Protein AF-A0A368YV01-F1 (afdb_monomer_lite)

Foldseek 3Di:
DDLVVVLVVLVVVLVVLVVVCVVPVPPPVSVVVNVVSVVVNVVSVVVCPVPVDPPDDD

Sequence (58 aa):
MERNELLLRLKVRRSVAITGMLKSGENDKSLRVLSEIQGSISALEAHLAENEGPTTSP

Organism: NCBI:txid314236

Radius of gyration: 14.43 Å; chains: 1; bounding box: 43×26×31 Å

Secondary structure (DSSP, 8-state):
--HHHHHHHHHHHHHHHHHHHHHH--HHHHHHHHHHHHHHHHHHHHHHHHHH------

Structure (mmCIF, N/CA/C/O backbone):
data_AF-A0A368YV01-F1
#
_entry.id   AF-A0A368YV01-F1
#
loop_
_atom_site.group_PDB
_atom_site.id
_atom_site.type_symbol
_atom_site.label_atom_id
_atom_site.label_alt_id
_atom_site.label_comp_id
_atom_site.label_asym_id
_atom_site.label_entity_id
_atom_site.label_seq_id
_atom_site.pdbx_PDB_ins_code
_atom_site.Cartn_x
_atom_site.Cartn_y
_atom_site.Cartn_z
_atom_site.occupancy
_atom_site.B_iso_or_equiv
_atom_site.auth_seq_id
_atom_site.auth_comp_id
_atom_site.auth_asym_id
_atom_site.auth_atom_id
_atom_site.pdbx_PDB_model_num
ATOM 1 N N . MET A 1 1 ? 7.198 13.905 -11.415 1.00 70.31 1 MET A N 1
ATOM 2 C CA . MET A 1 1 ? 7.408 13.200 -10.134 1.00 70.31 1 MET A CA 1
ATOM 3 C C . MET A 1 1 ? 8.104 11.906 -10.466 1.00 70.31 1 MET A C 1
ATOM 5 O O . MET A 1 1 ? 7.648 11.235 -11.387 1.00 70.31 1 MET A O 1
ATOM 9 N N . GLU A 1 2 ? 9.199 11.599 -9.783 1.00 90.06 2 GLU A N 1
ATOM 10 C CA . GLU A 1 2 ? 9.942 10.359 -10.017 1.00 90.06 2 GLU A CA 1
ATOM 11 C C . GLU A 1 2 ? 9.077 9.141 -9.663 1.00 90.06 2 GLU A C 1
ATOM 13 O O . GLU A 1 2 ? 8.287 9.183 -8.717 1.00 90.06 2 GLU A O 1
ATOM 18 N N . ARG A 1 3 ? 9.197 8.038 -10.411 1.00 88.75 3 ARG A N 1
ATOM 19 C CA . ARG A 1 3 ? 8.357 6.839 -10.193 1.00 88.75 3 ARG A CA 1
ATOM 20 C C . ARG A 1 3 ? 8.566 6.237 -8.801 1.00 88.75 3 ARG A C 1
ATOM 22 O O . ARG A 1 3 ? 7.600 5.876 -8.135 1.00 88.75 3 ARG A O 1
ATOM 29 N N . ASN A 1 4 ? 9.808 6.226 -8.325 1.00 90.44 4 ASN A N 1
ATOM 30 C CA . ASN A 1 4 ? 10.150 5.789 -6.971 1.00 90.44 4 ASN A CA 1
ATOM 31 C C . ASN A 1 4 ? 9.557 6.714 -5.892 1.00 90.44 4 ASN A C 1
ATOM 33 O O . ASN A 1 4 ? 9.071 6.248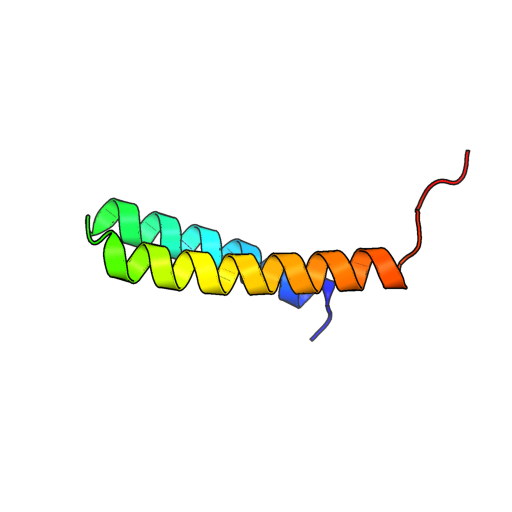 -4.859 1.00 90.44 4 ASN A O 1
ATOM 37 N N . GLU A 1 5 ? 9.498 8.021 -6.156 1.00 94.69 5 GLU A N 1
ATOM 38 C CA . GLU A 1 5 ? 8.835 8.987 -5.276 1.00 94.69 5 GLU A CA 1
ATOM 39 C C . GLU A 1 5 ? 7.313 8.758 -5.235 1.00 94.69 5 GLU A C 1
ATOM 41 O O . GLU A 1 5 ? 6.698 8.794 -4.165 1.00 94.69 5 GLU A O 1
ATOM 46 N N . LEU A 1 6 ? 6.699 8.466 -6.385 1.00 95.25 6 LEU A N 1
ATOM 47 C CA . LEU A 1 6 ? 5.282 8.121 -6.471 1.00 95.25 6 LEU A CA 1
ATOM 48 C C . LEU A 1 6 ? 4.969 6.831 -5.697 1.00 95.25 6 LEU A C 1
ATOM 50 O O . LEU A 1 6 ? 4.004 6.804 -4.930 1.00 95.25 6 LEU A O 1
ATOM 54 N N . LEU A 1 7 ? 5.803 5.795 -5.836 1.00 95.75 7 LEU A N 1
ATOM 55 C CA . LEU A 1 7 ? 5.657 4.532 -5.110 1.00 95.75 7 LEU A CA 1
ATOM 56 C C . LEU A 1 7 ? 5.712 4.745 -3.593 1.00 95.75 7 LEU A C 1
ATOM 58 O O . LEU A 1 7 ? 4.856 4.241 -2.860 1.00 95.75 7 LEU A O 1
ATOM 62 N N . LEU A 1 8 ? 6.677 5.536 -3.119 1.00 96.12 8 LEU A N 1
ATOM 63 C CA . LEU A 1 8 ? 6.797 5.880 -1.705 1.00 96.12 8 LEU A CA 1
ATOM 64 C C . LEU A 1 8 ? 5.535 6.590 -1.195 1.00 96.12 8 LEU A C 1
ATOM 66 O O . LEU A 1 8 ? 4.975 6.208 -0.165 1.00 96.12 8 LEU A O 1
ATOM 70 N N . ARG A 1 9 ? 5.036 7.586 -1.937 1.00 96.56 9 ARG A N 1
ATOM 71 C CA . ARG A 1 9 ? 3.815 8.323 -1.573 1.00 96.56 9 ARG A CA 1
ATOM 72 C C . ARG A 1 9 ? 2.586 7.415 -1.520 1.00 96.56 9 ARG A C 1
ATOM 74 O O . ARG A 1 9 ? 1.767 7.565 -0.613 1.00 96.56 9 ARG A O 1
ATOM 81 N N . LEU A 1 10 ? 2.453 6.464 -2.445 1.00 96.88 10 LEU A N 1
ATOM 82 C CA . LEU A 1 10 ? 1.362 5.486 -2.432 1.00 96.88 10 LEU A CA 1
ATOM 83 C C . LEU A 1 10 ? 1.439 4.561 -1.208 1.00 96.88 10 LEU A C 1
ATOM 85 O O . LEU A 1 10 ? 0.426 4.355 -0.537 1.00 96.88 10 LEU A O 1
ATOM 89 N N . LYS A 1 11 ? 2.636 4.074 -0.852 1.00 96.88 11 LYS A N 1
ATOM 90 C CA . LYS A 1 11 ? 2.853 3.260 0.360 1.00 96.88 11 LYS A CA 1
ATOM 91 C C . LYS A 1 11 ? 2.489 4.029 1.636 1.00 96.88 11 LYS A C 1
ATOM 93 O O . LYS A 1 11 ? 1.814 3.478 2.508 1.00 96.88 11 LYS A O 1
ATOM 98 N N . VAL A 1 12 ? 2.844 5.314 1.718 1.00 97.50 12 VAL A N 1
ATOM 99 C CA . VAL A 1 12 ? 2.442 6.193 2.832 1.00 97.50 12 VAL A CA 1
ATOM 100 C C . VAL A 1 12 ? 0.923 6.367 2.883 1.00 97.50 12 VAL A C 1
ATOM 102 O O . VAL A 1 12 ? 0.328 6.183 3.944 1.00 97.50 12 VAL A O 1
ATOM 105 N N . ARG A 1 13 ? 0.264 6.653 1.751 1.00 96.12 13 ARG A N 1
ATOM 106 C CA . ARG A 1 13 ? -1.207 6.776 1.696 1.00 96.12 13 ARG A CA 1
ATOM 107 C C . ARG A 1 13 ? -1.910 5.503 2.156 1.00 96.12 13 ARG A C 1
ATOM 109 O O . ARG A 1 13 ? -2.877 5.598 2.906 1.00 96.12 13 ARG A O 1
ATOM 116 N N . ARG A 1 14 ? -1.404 4.326 1.767 1.00 96.81 14 ARG A N 1
ATOM 117 C CA . ARG A 1 14 ? -1.918 3.031 2.239 1.00 96.81 14 ARG A CA 1
ATOM 118 C C . ARG A 1 14 ? -1.857 2.938 3.765 1.00 96.81 14 ARG A C 1
ATOM 120 O O . ARG A 1 14 ? -2.851 2.590 4.387 1.00 96.81 14 ARG A O 1
ATOM 127 N N . SER A 1 15 ? -0.724 3.303 4.368 1.00 96.31 15 SER A N 1
ATOM 128 C CA . SER A 1 15 ? -0.544 3.293 5.830 1.00 96.31 15 SER A CA 1
ATOM 129 C C . SER A 1 15 ? -1.517 4.236 6.555 1.00 96.31 15 SER A C 1
ATOM 131 O O . SER A 1 15 ? -2.149 3.857 7.546 1.00 96.31 15 SER A O 1
ATOM 133 N N . VAL A 1 16 ? -1.712 5.446 6.021 1.00 95.19 16 VAL A N 1
ATOM 134 C CA . VAL A 1 16 ? -2.674 6.421 6.564 1.00 95.19 16 VAL A CA 1
ATOM 135 C C . VAL A 1 16 ? -4.108 5.898 6.465 1.00 95.19 16 VAL A C 1
ATOM 137 O O . VAL A 1 16 ? -4.853 5.993 7.438 1.00 95.19 16 VAL A O 1
ATOM 140 N N . ALA A 1 17 ? -4.488 5.305 5.331 1.00 93.25 17 ALA A N 1
ATOM 141 C CA . ALA A 1 17 ? -5.817 4.729 5.135 1.00 93.25 17 ALA A CA 1
ATOM 142 C C . ALA A 1 17 ? -6.086 3.551 6.090 1.00 93.25 17 ALA A C 1
ATOM 144 O O . ALA A 1 17 ? -7.149 3.510 6.705 1.00 93.25 17 ALA A O 1
ATOM 145 N N . ILE A 1 18 ? -5.109 2.655 6.296 1.00 94.75 18 ILE A N 1
ATOM 146 C CA . ILE A 1 18 ? -5.201 1.572 7.296 1.00 94.75 18 ILE A CA 1
ATOM 147 C C . ILE A 1 18 ? -5.408 2.161 8.693 1.00 94.75 18 ILE A C 1
ATOM 149 O O . ILE A 1 18 ? -6.294 1.735 9.425 1.00 94.75 18 ILE A O 1
ATOM 153 N N . THR A 1 19 ? -4.620 3.172 9.059 1.00 94.50 19 THR A N 1
ATOM 154 C CA . THR A 1 19 ? -4.739 3.824 10.371 1.00 94.50 19 THR A CA 1
ATOM 155 C C . THR A 1 19 ? -6.112 4.473 10.556 1.00 94.50 19 THR A C 1
ATOM 157 O O . THR A 1 19 ? -6.691 4.383 11.636 1.00 94.50 19 THR A O 1
ATOM 160 N N . GLY A 1 20 ? -6.643 5.117 9.513 1.00 91.69 20 GLY A N 1
ATOM 161 C CA . GLY A 1 20 ? -7.989 5.688 9.517 1.00 91.69 20 GLY A CA 1
A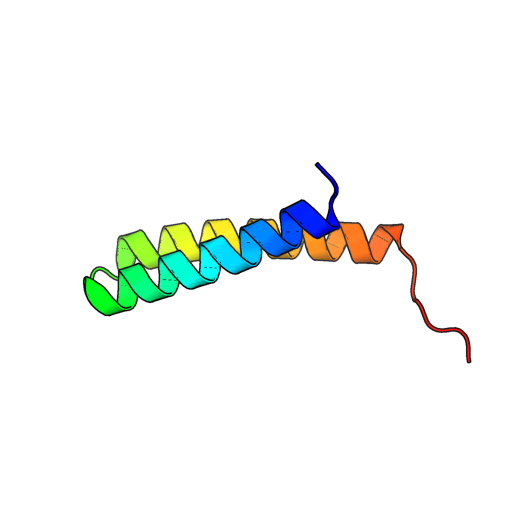TOM 162 C C . GLY A 1 20 ? -9.066 4.625 9.730 1.00 91.69 20 GLY A C 1
ATOM 163 O O . GLY A 1 20 ? -9.899 4.790 10.615 1.00 91.69 20 GLY A O 1
ATOM 164 N N . MET A 1 21 ? -8.984 3.511 8.996 1.00 93.06 21 MET A N 1
ATOM 165 C CA . MET A 1 21 ? -9.891 2.364 9.125 1.00 93.06 21 MET A CA 1
ATOM 166 C C . MET A 1 21 ? -9.900 1.793 10.545 1.00 93.06 21 MET A C 1
ATOM 168 O O . MET A 1 21 ? -10.960 1.610 11.136 1.00 93.06 21 MET A O 1
ATOM 172 N N . LEU A 1 22 ? -8.715 1.559 11.120 1.00 92.56 22 LEU A N 1
ATOM 173 C CA . LEU A 1 22 ? -8.581 1.016 12.475 1.00 92.56 22 LEU A CA 1
ATOM 174 C C . LEU A 1 22 ? -9.167 1.950 13.542 1.00 92.56 22 LEU A C 1
ATOM 176 O O . LEU A 1 22 ? -9.636 1.478 14.573 1.00 92.56 22 LEU A O 1
ATOM 180 N N . LYS A 1 23 ? -9.145 3.269 13.308 1.00 92.94 23 LYS A N 1
ATOM 181 C CA . LYS A 1 23 ? -9.714 4.265 14.226 1.00 92.94 23 LYS A CA 1
ATOM 182 C C . LYS A 1 23 ? -11.226 4.422 14.082 1.00 92.94 23 LYS A C 1
ATOM 184 O O . LYS A 1 23 ? -11.887 4.669 15.084 1.00 92.94 23 LYS A O 1
ATOM 189 N N . SER A 1 24 ? -11.763 4.343 12.863 1.00 89.12 24 SER A N 1
ATOM 190 C CA . SER A 1 24 ? -13.192 4.568 12.612 1.00 89.12 24 SER A CA 1
ATOM 191 C C . SER A 1 24 ? -14.046 3.311 12.769 1.00 89.12 24 SER A C 1
ATOM 193 O O . SER A 1 24 ? -15.244 3.430 13.007 1.00 89.12 24 SER A O 1
ATOM 195 N N . GLY A 1 25 ? -13.462 2.119 12.599 1.00 85.06 25 GLY A N 1
ATOM 196 C CA . GLY A 1 25 ? -14.207 0.859 12.502 1.00 85.06 25 GLY A CA 1
ATOM 197 C C . GLY A 1 25 ? -15.033 0.723 11.212 1.00 85.06 25 GLY A C 1
ATOM 198 O O . GLY A 1 25 ? -15.741 -0.268 11.040 1.00 85.06 25 GLY A O 1
ATOM 199 N N . GLU A 1 26 ? -14.960 1.699 10.296 1.00 83.50 26 GLU A N 1
ATOM 200 C CA . GLU A 1 26 ? -15.663 1.677 9.011 1.00 83.50 26 GLU A CA 1
ATOM 201 C C . GLU A 1 26 ? -14.870 0.834 8.008 1.00 83.50 26 GLU A C 1
ATOM 203 O O . GLU A 1 26 ? -13.906 1.306 7.399 1.00 83.50 26 GLU A O 1
ATOM 208 N N . ASN A 1 27 ? -15.275 -0.421 7.830 1.00 84.12 27 ASN A N 1
ATOM 209 C CA . ASN A 1 27 ? -14.499 -1.386 7.054 1.00 84.12 27 ASN A CA 1
ATOM 210 C C . ASN A 1 27 ? -14.784 -1.320 5.548 1.00 84.12 27 ASN A C 1
ATOM 212 O O . ASN A 1 27 ? -13.840 -1.256 4.771 1.00 84.12 27 ASN A O 1
ATOM 216 N N . ASP A 1 28 ? -16.041 -1.256 5.104 1.00 88.44 28 ASP A N 1
ATOM 217 C CA . ASP A 1 28 ? -16.375 -1.428 3.677 1.00 88.44 28 ASP A CA 1
ATOM 218 C C . ASP A 1 28 ? -15.782 -0.338 2.772 1.00 88.44 28 ASP A C 1
ATOM 220 O O . ASP A 1 28 ? -15.121 -0.617 1.767 1.00 88.44 28 ASP A O 1
ATOM 224 N N . LYS A 1 29 ? -15.956 0.932 3.154 1.00 86.81 29 LYS A N 1
ATOM 225 C CA . LYS A 1 29 ? -15.393 2.070 2.415 1.00 86.81 29 LYS A CA 1
ATOM 226 C C . LYS A 1 29 ? -13.867 2.068 2.461 1.00 86.81 29 LYS A C 1
ATOM 228 O O . LYS A 1 29 ? -13.213 2.337 1.452 1.00 86.81 29 LYS A O 1
ATOM 233 N N . SER A 1 30 ? -13.300 1.741 3.619 1.00 88.44 30 SER A N 1
ATOM 234 C CA . SER A 1 30 ? -11.853 1.684 3.810 1.00 88.44 30 SER A CA 1
ATOM 235 C C . SER A 1 30 ? -11.214 0.564 2.993 1.00 88.44 30 SER A C 1
ATOM 237 O O . SER A 1 30 ? -10.182 0.787 2.367 1.00 88.44 30 SER A O 1
ATOM 239 N N . LEU A 1 31 ? -11.845 -0.610 2.918 1.00 92.62 31 LEU A N 1
ATOM 240 C CA . LEU A 1 31 ? -11.384 -1.741 2.112 1.00 92.62 31 LEU A CA 1
ATOM 241 C C . LEU A 1 31 ? -11.350 -1.401 0.622 1.00 92.62 31 LEU A C 1
ATOM 243 O O . LEU A 1 31 ? -10.386 -1.753 -0.064 1.00 92.62 31 LEU A O 1
ATOM 247 N N . ARG A 1 32 ? -12.351 -0.667 0.120 1.00 93.25 32 ARG A N 1
ATOM 248 C CA . ARG A 1 32 ? -12.351 -0.181 -1.265 1.00 93.25 32 ARG A CA 1
ATOM 249 C C . AR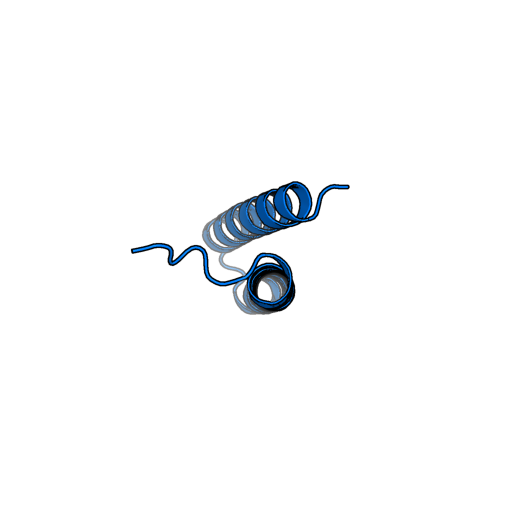G A 1 32 ? -11.169 0.751 -1.534 1.00 93.25 32 ARG A C 1
ATOM 251 O O . ARG A 1 32 ? -10.407 0.512 -2.467 1.00 93.25 32 ARG A O 1
ATOM 258 N N . VAL A 1 33 ? -10.979 1.765 -0.688 1.00 92.12 33 VAL A N 1
ATOM 259 C CA . VAL A 1 33 ? -9.863 2.720 -0.815 1.00 92.12 33 VAL A CA 1
ATOM 260 C C . VAL A 1 33 ? -8.512 2.002 -0.742 1.00 92.12 33 VAL A C 1
ATOM 262 O O . VAL A 1 33 ? -7.611 2.279 -1.532 1.00 92.12 33 VAL A O 1
ATOM 265 N N . LEU A 1 34 ? -8.3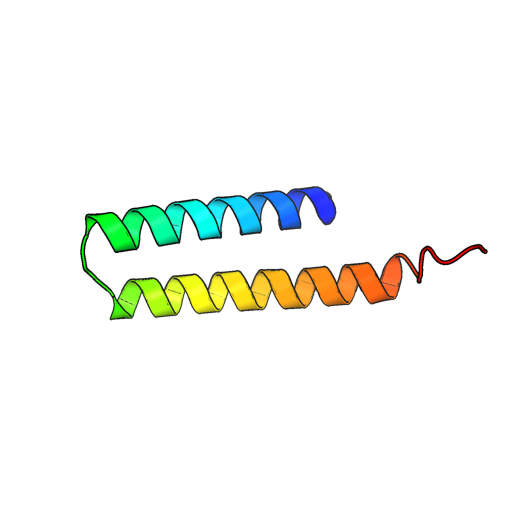64 1.044 0.174 1.00 95.31 34 LEU A N 1
ATOM 266 C CA . LEU A 1 34 ? -7.145 0.247 0.302 1.00 95.31 34 LEU A CA 1
ATOM 267 C C . LEU A 1 34 ? -6.877 -0.610 -0.935 1.00 95.31 34 LEU A C 1
ATOM 269 O O . LEU A 1 34 ? -5.728 -0.696 -1.366 1.00 95.31 34 LEU A O 1
ATOM 273 N N . SER A 1 35 ? -7.920 -1.190 -1.528 1.00 95.69 35 SER A N 1
ATOM 274 C CA . SER A 1 35 ? -7.809 -1.985 -2.753 1.00 95.69 35 SER A CA 1
ATOM 275 C C . SER A 1 35 ? -7.357 -1.133 -3.942 1.00 95.69 35 SER A C 1
ATOM 277 O O . SER A 1 35 ? -6.459 -1.536 -4.679 1.00 95.69 35 SER A O 1
ATOM 279 N N . GLU A 1 36 ? -7.902 0.077 -4.096 1.00 96.19 36 GLU A N 1
ATOM 280 C CA . GLU A 1 36 ? -7.506 1.023 -5.152 1.00 96.19 36 GLU A CA 1
ATOM 281 C C . GLU A 1 36 ? -6.035 1.462 -5.007 1.00 96.19 36 GLU A C 1
ATOM 283 O O . GLU A 1 36 ? -5.274 1.487 -5.983 1.00 96.19 36 GLU A O 1
ATOM 288 N N . ILE A 1 37 ? -5.596 1.747 -3.775 1.00 96.56 37 ILE A N 1
ATOM 289 C CA . ILE A 1 37 ? -4.194 2.083 -3.492 1.00 96.56 37 ILE A CA 1
ATOM 290 C C . ILE A 1 37 ? -3.285 0.881 -3.772 1.00 96.56 37 ILE A C 1
ATOM 292 O O . ILE A 1 37 ? -2.223 1.047 -4.373 1.00 96.56 37 ILE A O 1
ATOM 296 N N . GLN A 1 38 ? -3.691 -0.325 -3.368 1.00 97.56 38 GLN A N 1
ATOM 297 C CA . GLN A 1 38 ? -2.907 -1.538 -3.585 1.00 97.56 38 GLN A CA 1
ATOM 298 C C . GLN A 1 38 ? -2.755 -1.863 -5.074 1.00 97.56 38 GLN A C 1
ATOM 300 O O . GLN A 1 38 ? -1.644 -2.152 -5.508 1.00 97.56 38 GLN A O 1
ATOM 305 N N . GLY A 1 39 ? -3.825 -1.751 -5.865 1.00 97.75 39 GLY A N 1
ATOM 306 C CA . GLY A 1 39 ? -3.754 -1.936 -7.316 1.00 97.75 39 GLY A CA 1
ATOM 307 C C . GLY A 1 39 ? -2.791 -0.947 -7.979 1.00 97.75 39 GLY A C 1
ATOM 308 O O . GLY A 1 39 ? -1.977 -1.338 -8.813 1.00 97.75 39 GLY A O 1
ATOM 309 N N . SER A 1 40 ? -2.809 0.315 -7.538 1.00 97.31 40 SER A N 1
ATOM 310 C CA . SER A 1 40 ? -1.892 1.352 -8.037 1.00 97.31 40 SER A CA 1
ATOM 311 C C . SER A 1 40 ? -0.426 1.056 -7.697 1.00 97.31 40 SER A C 1
ATOM 313 O O . SER A 1 40 ? 0.456 1.274 -8.525 1.00 97.31 40 SER A O 1
ATOM 315 N N . ILE A 1 41 ? -0.157 0.547 -6.489 1.00 97.75 41 ILE A N 1
ATOM 316 C CA . ILE A 1 41 ? 1.185 0.115 -6.070 1.00 97.75 41 ILE A CA 1
ATOM 317 C C . ILE A 1 41 ? 1.656 -1.049 -6.939 1.00 97.75 41 ILE A C 1
ATOM 319 O O . ILE A 1 41 ? 2.745 -0.974 -7.496 1.00 97.75 41 ILE A O 1
ATOM 323 N N . SER A 1 42 ? 0.829 -2.084 -7.098 1.00 97.06 42 SER A N 1
ATOM 324 C CA . SER A 1 42 ? 1.189 -3.277 -7.867 1.00 97.06 42 SER A CA 1
ATOM 325 C C . SER A 1 42 ? 1.472 -2.963 -9.337 1.00 97.06 42 SER A C 1
ATOM 327 O O . SER A 1 42 ? 2.450 -3.464 -9.882 1.00 97.06 42 SER A O 1
ATOM 329 N N . ALA A 1 43 ? 0.679 -2.091 -9.968 1.00 95.62 43 ALA A N 1
ATOM 330 C CA . ALA A 1 43 ? 0.930 -1.655 -11.342 1.00 95.62 43 ALA A CA 1
ATOM 331 C C . ALA A 1 43 ? 2.266 -0.904 -11.480 1.00 95.62 43 ALA A C 1
ATOM 333 O O . ALA A 1 43 ? 3.002 -1.103 -12.445 1.00 95.62 43 ALA A O 1
ATOM 334 N N . LEU A 1 44 ? 2.598 -0.054 -10.504 1.00 94.88 44 LEU A N 1
ATOM 335 C CA . LEU A 1 44 ? 3.844 0.707 -10.518 1.00 94.88 44 LEU A CA 1
ATOM 336 C C . LEU A 1 44 ? 5.065 -0.171 -10.220 1.00 94.88 44 LEU A C 1
ATOM 338 O O . LEU A 1 44 ? 6.094 0.001 -10.861 1.00 94.88 44 LEU A O 1
ATOM 342 N N . GLU A 1 45 ? 4.954 -1.116 -9.286 1.00 94.62 45 GLU A N 1
ATOM 343 C CA . GLU A 1 45 ? 6.011 -2.089 -8.983 1.00 94.62 45 GLU A CA 1
ATOM 344 C C . GLU A 1 45 ? 6.279 -3.013 -10.176 1.00 94.62 45 GLU A C 1
ATOM 346 O O . GLU A 1 45 ? 7.441 -3.229 -10.510 1.00 94.62 45 GLU A O 1
ATOM 351 N N . ALA A 1 46 ? 5.235 -3.482 -10.871 1.00 93.94 46 ALA A N 1
ATOM 352 C CA . ALA A 1 46 ? 5.387 -4.249 -12.108 1.00 93.94 46 ALA A CA 1
ATOM 353 C C . ALA A 1 46 ? 6.109 -3.431 -13.188 1.00 93.94 46 ALA A C 1
ATOM 355 O O . ALA A 1 46 ? 7.097 -3.885 -13.756 1.00 93.94 46 ALA A O 1
ATOM 356 N N . HIS A 1 47 ? 5.685 -2.183 -13.400 1.00 91.19 47 HIS A N 1
ATOM 357 C CA . HIS A 1 47 ? 6.329 -1.296 -14.363 1.00 91.19 47 HIS A CA 1
ATOM 358 C C . HIS A 1 47 ? 7.800 -1.018 -14.016 1.00 91.19 47 HIS A C 1
ATOM 360 O O . HIS A 1 47 ? 8.645 -0.995 -14.906 1.00 91.19 47 HIS A O 1
ATOM 366 N N . LEU A 1 48 ? 8.132 -0.811 -12.739 1.00 90.62 48 LEU A N 1
ATOM 367 C CA . LEU A 1 48 ? 9.519 -0.628 -12.306 1.00 90.62 48 LEU A CA 1
ATOM 368 C C . LEU A 1 48 ? 10.344 -1.900 -12.531 1.00 90.62 48 LEU A C 1
ATOM 370 O O . LEU A 1 48 ? 11.428 -1.813 -13.092 1.00 90.62 48 LEU A O 1
ATOM 374 N N . ALA A 1 49 ? 9.812 -3.077 -12.195 1.00 89.06 49 ALA A N 1
ATOM 375 C CA . ALA A 1 49 ? 10.494 -4.352 -12.419 1.00 89.06 49 ALA A CA 1
ATOM 376 C C . ALA A 1 49 ? 10.757 -4.638 -13.911 1.00 89.06 49 ALA A C 1
ATOM 378 O O . ALA A 1 49 ? 11.819 -5.144 -14.266 1.00 89.06 49 ALA A O 1
ATOM 379 N N . GLU A 1 50 ? 9.819 -4.280 -14.792 1.00 86.44 50 GLU A N 1
ATOM 380 C CA . GLU A 1 50 ? 9.961 -4.432 -16.247 1.00 86.44 50 GLU A CA 1
ATOM 381 C C . GLU A 1 50 ? 10.992 -3.470 -16.859 1.00 86.44 50 GLU A C 1
ATOM 383 O O . GLU A 1 50 ? 11.608 -3.801 -17.870 1.00 86.44 50 GLU A O 1
ATOM 388 N N . ASN A 1 51 ? 11.183 -2.283 -16.269 1.00 77.50 51 ASN A N 1
ATOM 389 C CA . ASN A 1 51 ? 12.007 -1.213 -16.847 1.00 77.50 51 ASN A CA 1
ATOM 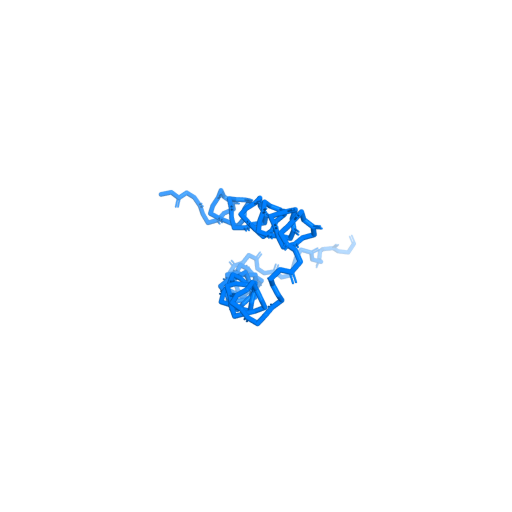390 C C . ASN A 1 51 ? 13.367 -1.016 -16.158 1.00 77.50 51 ASN A C 1
ATOM 392 O O . ASN A 1 51 ? 14.261 -0.434 -16.767 1.00 77.50 51 ASN A O 1
ATOM 396 N N . GLU A 1 52 ? 13.549 -1.486 -14.922 1.00 69.31 52 GLU A N 1
ATOM 397 C CA . GLU A 1 52 ? 14.835 -1.424 -14.205 1.00 69.31 52 GLU A CA 1
ATOM 398 C C . GLU A 1 52 ? 15.685 -2.697 -14.397 1.00 69.31 52 GLU A C 1
ATOM 400 O O . GLU A 1 52 ? 16.867 -2.701 -14.057 1.00 69.31 52 GLU A O 1
ATOM 405 N N . GLY A 1 53 ? 15.126 -3.741 -15.028 1.00 52.72 53 GLY A N 1
ATOM 406 C CA . GLY A 1 53 ? 15.797 -5.019 -15.274 1.00 52.72 53 GLY A CA 1
ATOM 407 C C . GLY A 1 53 ? 16.085 -5.798 -13.981 1.00 52.72 53 GLY A C 1
ATOM 408 O O . GLY A 1 53 ? 16.098 -5.233 -12.886 1.00 52.72 53 GLY A O 1
ATOM 409 N N . PRO A 1 54 ? 16.321 -7.119 -14.051 1.00 50.47 54 PRO A N 1
ATOM 410 C CA . PRO A 1 54 ? 16.806 -7.841 -12.889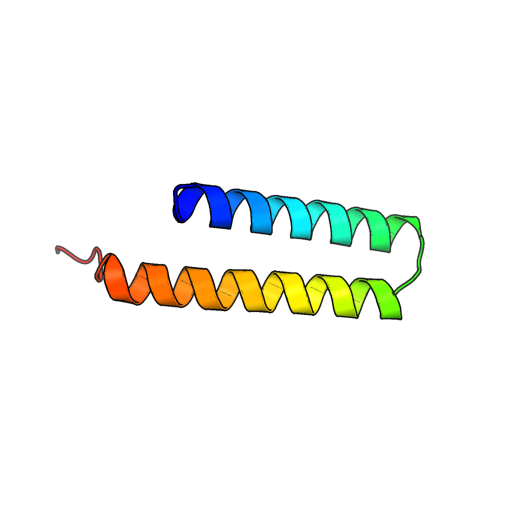 1.00 50.47 54 PRO A CA 1
ATOM 411 C C . PRO A 1 54 ? 18.191 -7.291 -12.532 1.00 50.47 54 PRO A C 1
ATOM 413 O O . PRO A 1 54 ? 19.161 -7.487 -13.264 1.00 50.47 54 PRO A O 1
ATOM 416 N N . THR A 1 55 ? 18.306 -6.629 -11.381 1.00 54.34 55 THR A N 1
ATOM 417 C CA . THR A 1 55 ? 19.581 -6.425 -10.683 1.00 54.34 55 THR A CA 1
ATOM 418 C C . THR A 1 55 ? 20.069 -7.769 -10.140 1.00 54.34 55 THR A C 1
ATOM 420 O O . THR A 1 55 ? 20.199 -7.992 -8.944 1.00 54.34 55 THR A O 1
ATOM 423 N N . THR A 1 56 ? 20.320 -8.708 -11.046 1.00 50.47 56 THR A N 1
ATOM 424 C CA . THR A 1 56 ? 21.058 -9.937 -10.786 1.00 50.47 56 THR A CA 1
ATOM 425 C C . THR A 1 56 ? 22.281 -9.900 -11.689 1.00 50.47 56 THR A C 1
ATOM 427 O O . THR A 1 56 ? 22.269 -10.434 -12.797 1.00 50.47 56 THR A O 1
ATOM 430 N N . SER A 1 57 ? 23.319 -9.209 -11.224 1.00 37.06 57 SER A N 1
ATOM 431 C CA . SER A 1 57 ? 24.690 -9.534 -11.619 1.00 37.06 57 SER A CA 1
ATOM 432 C C . SER A 1 57 ? 25.250 -10.491 -10.551 1.00 37.06 57 SER A C 1
ATOM 434 O O . SER A 1 57 ? 24.856 -10.321 -9.394 1.00 37.06 57 SER A O 1
ATOM 436 N N . PRO A 1 58 ? 26.064 -11.501 -10.920 1.00 46.16 58 PRO A N 1
ATOM 437 C CA . PRO A 1 58 ? 26.429 -12.636 -10.060 1.00 46.16 58 PRO A CA 1
ATOM 438 C C . PRO A 1 58 ? 27.079 -12.264 -8.726 1.00 46.16 58 PRO A C 1
ATOM 440 O O . PRO A 1 58 ? 27.834 -11.265 -8.695 1.00 46.16 58 PRO A O 1
#

pLDDT: mean 87.51, std 14.59, range [37.06, 97.75]